Protein 1EDM (pdb70)

Solvent-accessible surface area: 4899 Å² total; per-residue (Å²): 130,29,40,59,52,20,129,91,123,29,15,85,78,68,18,38,25,37,10,33,95,115,48,48,53,27,162,24,34,206,67,88,59,31,115,38,0,81,153,200,63,46,87,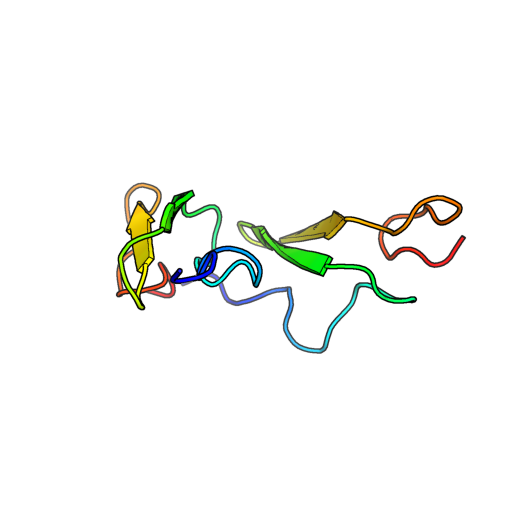54,19,77,90,52,25,8,30,0,51,16,71,41,37,70,90,152,119,48,50,41,30,66,39,47,80,76,34,60,37,142,41,0,41,117

B-factor: mean 28.11, std 18.04, range [7.93, 95.74]

InterPro domains:
  IPR000152 EGF-type aspartate/asparagine hydroxylation site [PS00010] (108-119)
  IPR000294 Gamma-carboxyglutamic acid-rich (GLA) domain [PF00594] (52-92)
  IPR000294 Gamma-carboxyglutamic acid-rich (GLA) domain [PR00001] (51-64)
  IPR000294 Gamma-carboxyglutamic acid-rich (GLA) domain [PR00001] (65-78)
  IPR000294 Gamma-carboxyglutamic acid-rich (GLA) domain [PR00001] (79-93)
  IPR000294 Gamma-carboxyglutamic acid-rich (GLA) domain [PS00011] (63-88)
  IPR000294 Gamma-carboxyglutamic acid-rich (GLA) domain [PS50998] (47-93)
  IPR000294 Gamma-carboxyglutamic acid-rich (GLA) domain [SM00069] (28-92)
  IPR000742 EGF-like domain [PF00008] (97-127)
  IPR000742 EGF-like domain [PS00022] (117-128)
  IPR000742 EGF-like domain [PS01186] (117-128)
  IPR000742 EGF-like domain [PS50026] (93-129)
  IPR000742 EGF-like domain [SM00181] (96-129)
  IPR000742 EGF-like domain [SM00181] (133-171)
  IPR001254 Serine proteases, trypsin domain [PF00089] (227-454)
  IPR001254 Serine proteases, trypsin domain [PS50240] (227-459)
  IPR001254 Serine proteases, trypsin domain [SM00020] (226-454)
  IPR001254 Serine proteases, trypsin domain [cd00190] (227-457)
  IPR001314 Peptidase S1A, chymotrypsin family [PR00722] (253-268)
  IPR001314 Peptidase S1A, chymotrypsin family [PR00722] (311-325)

GO terms:
  GO:0005509 calcium ion binding (F, IDA)
  GO:0005576 extracellular region (C, IDA)
  GO:0004175 endopeptidase activity (F, IDA)
  GO:0031638 zymogen activation (P, IDA)
  GO:0006508 proteolysis (P, IDA)
  GO:0007596 blood coagulation (P, IDA)
  GO:0005576 extracellular region (C, EXP)
  GO:0004252 serine-type endopeptidase activity (F, EXP)
  GO:0007596 blood coagulation (P, IMP)
  GO:0005576 extracellular region (C, TAS)
  GO:0005788 endoplasmic reticulum lumen (C, TAS)
  GO:0005796 Golgi lumen (C, TAS)
  GO:0005886 plasma membrane (C, TAS)
  GO:0005515 protein binding (F, IPI)
  GO:0031012 extracellular matrix (C, HDA)
  GO:0005509 calcium ion binding (F, EXP)
  GO:0046872 metal ion binding (F, EXP)
  GO:0070062 extracellular exosome (C, HDA)
  GO:0016020 membrane (C, IDA)
  GO:0007597 blood coagulation, intrinsic pathway (P, IDA)

Foldseek 3Di:
DADFPCVVNQADDPWDWAGDGVDIATDEPPPADDRRSPD/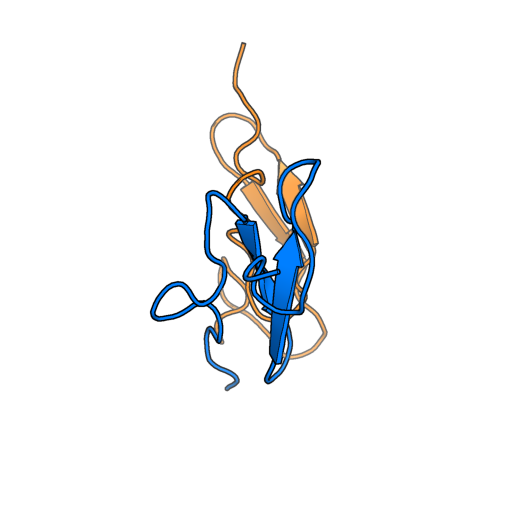DADFPCPVVQAPDPWDWAGDRVDIATHEDPPQDDRRSPD

Sequence (78 aa):
VDGDQCESNPCLNGGSCKDDINSYECWCPFGFEGKNCELVDGDQCESNPCLNGGSCKDDINSYECWCPFGFEGKNCEL

Structure (mmCIF, N/CA/C/O backbone):
data_1EDM
#
_entry.id   1EDM
#
_cell.length_a   40.300
_cell.length_b   40.300
_cell.length_c   98.300
_cell.angle_alpha   90.00
_cell.angle_beta   90.00
_cell.angle_gamma   90.00
#
_symmetry.space_group_name_H-M   'P 43 21 2'
#
loop_
_entity.id
_entity.type
_entity.pdbx_description
1 polymer 'FACTOR IX'
2 non-polymer 'CALCIUM ION'
3 water water
#
loop_
_atom_site.group_PDB
_atom_site.id
_atom_site.type_symbol
_atom_site.label_atom_id
_atom_site.label_alt_id
_atom_site.label_comp_id
_atom_site.label_asym_i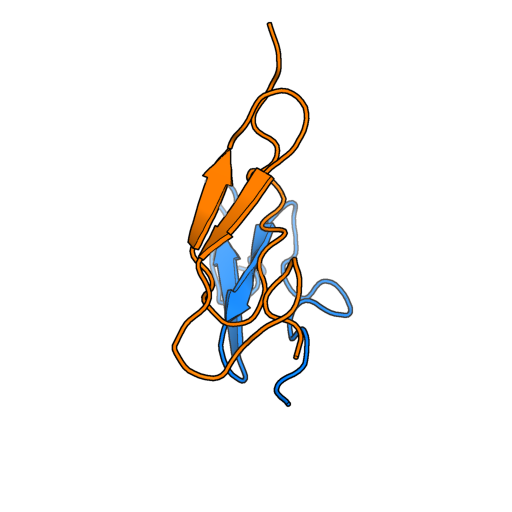d
_atom_site.label_entity_id
_atom_site.label_seq_id
_atom_site.pdbx_PDB_ins_code
_atom_site.Cartn_x
_atom_site.Cartn_y
_atom_site.Cartn_z
_atom_site.occupancy
_atom_site.B_iso_or_equiv
_atom_site.auth_seq_id
_atom_site.auth_comp_id
_atom_site.auth_asym_id
_atom_site.auth_atom_id
_atom_site.pdbx_PDB_model_num
ATOM 1 N N . VAL A 1 1 ? 2.192 -1.936 49.091 1.00 60.53 46 VAL B N 1
ATOM 2 C CA . VAL A 1 1 ? 2.240 -3.425 48.973 1.00 60.00 46 VAL B CA 1
ATOM 3 C C . VAL A 1 1 ? 3.358 -3.952 49.847 1.00 56.53 46 VAL B C 1
ATOM 4 O O . VAL A 1 1 ? 3.327 -3.820 51.065 1.00 44.15 46 VAL B O 1
ATOM 8 N N . ASP A 1 2 ? 4.372 -4.525 49.219 1.00 38.56 47 ASP B N 1
ATOM 9 C CA . ASP A 1 2 ? 5.493 -5.047 49.977 1.00 22.92 47 ASP B CA 1
ATOM 10 C C . ASP A 1 2 ? 6.349 -3.942 50.598 1.00 24.10 47 ASP B C 1
ATOM 11 O O . ASP A 1 2 ? 6.695 -2.942 49.948 1.00 39.31 47 ASP B O 1
ATOM 16 N N . GLY A 1 3 ? 6.708 -4.157 51.859 1.00 22.07 48 GLY B N 1
ATOM 17 C CA . GLY A 1 3 ? 7.533 -3.204 52.579 1.00 21.75 48 GLY B CA 1
ATOM 18 C C . GLY A 1 3 ? 9.032 -3.383 52.357 1.00 17.29 48 GLY B C 1
ATOM 19 O O . GLY A 1 3 ? 9.472 -4.162 51.500 1.00 17.80 48 GLY B O 1
ATOM 20 N N . ASP A 1 4 ? 9.803 -2.622 53.126 1.00 12.89 49 ASP B N 1
ATOM 21 C CA . ASP A 1 4 ? 11.267 -2.578 52.983 1.00 14.04 49 ASP B CA 1
ATOM 22 C C . ASP A 1 4 ? 11.872 -3.529 54.025 1.00 13.48 49 ASP B C 1
ATOM 23 O O . ASP A 1 4 ? 11.955 -3.175 55.204 1.00 18.54 49 ASP B O 1
ATOM 28 N N . GLN A 1 5 ? 12.254 -4.742 53.623 1.00 13.24 50 GLN B N 1
ATOM 29 C CA . GLN A 1 5 ? 12.741 -5.712 54.608 1.00 9.83 50 GLN B CA 1
ATOM 30 C C . GLN A 1 5 ? 14.148 -5.351 55.094 1.00 14.49 50 GLN B C 1
ATOM 31 O O . GLN A 1 5 ? 14.682 -5.978 56.006 1.00 16.45 50 GLN B O 1
ATOM 37 N N . CYS A 1 6 ? 14.729 -4.287 54.527 1.00 13.31 51 CYS B N 1
ATOM 38 C CA . CYS A 1 6 ? 15.971 -3.736 55.069 1.00 11.53 51 CYS B CA 1
ATOM 39 C C . CYS A 1 6 ? 15.747 -2.809 56.241 1.00 13.28 51 CYS B C 1
ATOM 40 O O . CYS A 1 6 ? 16.708 -2.339 56.843 1.00 15.42 51 CYS B O 1
ATOM 43 N N . GLU A 1 7 ? 14.474 -2.569 56.566 1.00 16.75 52 GLU B N 1
ATOM 44 C CA . GLU A 1 7 ? 14.122 -1.876 57.796 1.00 23.17 52 GLU B CA 1
ATOM 45 C C . GLU A 1 7 ? 14.855 -2.564 58.976 1.00 23.63 52 GLU B C 1
ATOM 46 O O . GLU A 1 7 ? 14.899 -3.808 59.086 1.00 17.90 52 GLU B O 1
ATOM 52 N N . SER A 1 8 ? 15.449 -1.743 59.828 1.00 14.83 53 SER B N 1
ATOM 53 C CA . SER A 1 8 ? 16.121 -2.206 61.012 1.00 11.16 53 SER B CA 1
ATOM 54 C C . SER A 1 8 ? 17.495 -2.747 60.701 1.00 14.95 53 SER B C 1
ATOM 55 O O . SER A 1 8 ? 18.172 -3.217 61.598 1.00 13.18 53 SER B O 1
ATOM 58 N N . ASN A 1 9 ? 17.928 -2.643 59.442 1.00 11.63 54 ASN B N 1
ATOM 59 C CA . ASN A 1 9 ? 19.326 -2.896 59.093 1.00 9.99 54 ASN B CA 1
ATOM 60 C C . ASN A 1 9 ? 19.790 -4.317 59.495 1.00 11.54 54 ASN B C 1
ATOM 61 O O . A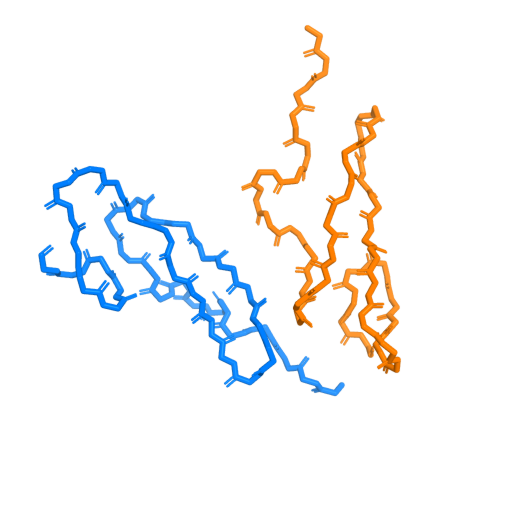SN A 1 9 ? 20.660 -4.491 60.375 1.00 14.25 54 ASN B O 1
ATOM 66 N N . PRO A 1 10 ? 19.243 -5.352 58.854 1.00 11.12 55 PRO B N 1
ATOM 67 C CA . PRO A 1 10 ? 19.585 -6.732 59.233 1.00 12.34 55 PRO B CA 1
ATOM 68 C C . PRO A 1 10 ? 21.015 -7.170 58.895 1.00 16.39 55 PRO B C 1
ATOM 69 O O . PRO A 1 10 ? 21.534 -8.104 59.506 1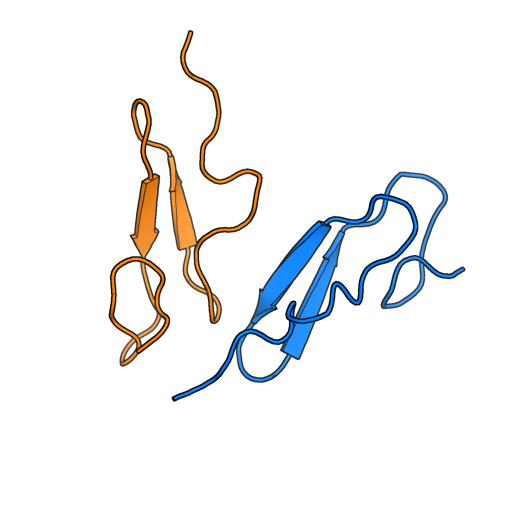.00 15.17 55 PRO B O 1
ATOM 73 N N . CYS A 1 11 ? 21.662 -6.506 57.942 1.00 11.70 56 CYS B N 1
ATOM 74 C CA . CYS A 1 11 ? 23.023 -6.891 57.560 1.00 9.71 56 CYS B CA 1
ATOM 75 C C . CYS A 1 11 ? 24.048 -6.284 58.500 1.00 14.58 56 CYS B C 1
ATOM 76 O O . CYS A 1 11 ? 24.162 -5.053 58.593 1.00 15.79 56 CYS B O 1
ATOM 79 N N . LEU A 1 12 ? 24.826 -7.142 59.161 1.00 11.91 57 LEU B N 1
ATOM 80 C CA . LEU A 1 12 ? 25.816 -6.674 60.121 1.00 11.29 57 LEU B CA 1
ATOM 81 C C . LEU A 1 12 ? 27.133 -6.326 59.489 1.00 12.46 57 LEU B C 1
ATOM 82 O O . LEU A 1 12 ? 27.394 -6.629 58.312 1.00 12.79 57 LEU B O 1
ATOM 87 N N . ASN A 1 13 ? 28.011 -5.767 60.309 1.00 9.11 58 ASN B N 1
ATOM 88 C CA . ASN A 1 13 ? 29.436 -5.738 60.005 1.00 11.14 58 ASN B CA 1
ATOM 89 C C . ASN A 1 13 ? 29.773 -5.030 58.701 1.00 16.05 58 ASN B C 1
ATOM 90 O O . ASN A 1 13 ? 30.623 -5.480 57.945 1.00 14.55 58 ASN B O 1
ATOM 95 N N . GLY A 1 14 ? 29.077 -3.927 58.450 1.00 13.10 59 GLY B N 1
ATOM 96 C CA . GLY A 1 14 ? 29.369 -3.109 57.284 1.00 13.94 59 GLY B CA 1
ATOM 97 C C . GLY A 1 14 ? 28.709 -3.635 56.016 1.00 15.62 59 GLY B C 1
ATOM 98 O O . GLY A 1 14 ? 28.933 -3.083 54.937 1.00 17.05 59 GLY B O 1
ATOM 99 N N . GLY A 1 15 ? 27.905 -4.694 56.122 1.00 13.40 60 GLY B N 1
ATOM 100 C CA . GLY A 1 15 ? 27.204 -5.225 54.954 1.00 12.08 60 GLY B CA 1
ATOM 101 C C . GLY A 1 15 ? 26.162 -4.265 54.390 1.00 14.60 60 GLY B C 1
ATOM 102 O O . GLY A 1 15 ? 25.740 -3.323 55.045 1.00 16.13 60 GLY B O 1
ATOM 103 N N . SER A 1 16 ? 25.757 -4.501 53.156 1.00 9.98 61 SER B N 1
ATOM 104 C CA . SER A 1 16 ? 24.867 -3.613 52.450 1.00 7.93 61 SER B CA 1
ATOM 105 C C . SER A 1 16 ? 23.603 -4.418 52.151 1.00 9.82 61 SER B C 1
ATOM 106 O O . SER A 1 16 ? 23.659 -5.509 51.577 1.00 12.98 61 SER B O 1
ATOM 109 N N . CYS A 1 17 ? 22.459 -3.874 52.538 1.00 9.87 62 CYS B N 1
ATOM 110 C CA . CYS A 1 17 ? 21.206 -4.590 52.399 1.00 8.14 62 CYS B CA 1
ATOM 111 C C . CYS A 1 17 ? 20.520 -4.149 51.099 1.00 11.24 62 CYS B C 1
ATOM 112 O O . CYS A 1 17 ? 20.512 -2.960 50.747 1.00 11.00 62 CYS B O 1
ATOM 115 N N . LYS A 1 18 ? 19.939 -5.112 50.404 1.00 9.76 63 LYS B N 1
ATOM 116 C CA . LYS A 1 18 ? 19.103 -4.841 49.228 1.00 10.60 63 LYS B CA 1
ATOM 117 C C . LYS A 1 18 ? 17.717 -5.412 49.499 1.00 12.72 63 LYS B C 1
ATOM 118 O O . LYS A 1 18 ? 17.590 -6.583 49.871 1.00 14.75 63 LYS B O 1
ATOM 128 N N . ASP A 1 19 ? 16.688 -4.594 49.317 1.00 10.01 64 ASP B N 1
ATOM 129 C CA . ASP A 1 19 ? 15.337 -5.064 49.569 1.00 10.47 64 ASP B CA 1
ATOM 130 C C . ASP A 1 19 ? 14.852 -5.880 48.406 1.00 16.14 64 ASP B C 1
ATOM 131 O O . ASP A 1 19 ? 15.037 -5.488 47.256 1.00 19.66 64 ASP B O 1
ATOM 136 N N . ASP A 1 20 ? 14.209 -6.998 48.680 1.00 16.78 65 ASP B N 1
ATOM 137 C CA . ASP A 1 20 ? 13.614 -7.751 47.604 1.00 13.01 65 ASP B CA 1
ATOM 138 C C . ASP A 1 20 ? 12.122 -7.865 47.913 1.00 20.39 65 ASP B C 1
ATOM 139 O O . ASP A 1 20 ? 11.571 -7.107 48.735 1.00 15.34 65 ASP B O 1
ATOM 147 N N . ILE A 1 21 ? 11.448 -8.766 47.212 1.00 18.76 66 ILE B N 1
ATOM 148 C CA . ILE A 1 21 ? 10.045 -8.959 47.495 1.00 22.69 66 ILE B CA 1
ATOM 149 C C . ILE A 1 21 ? 9.876 -9.893 48.672 1.00 13.03 66 ILE B C 1
ATOM 150 O O . ILE A 1 21 ? 10.227 -11.061 48.602 1.00 20.31 66 ILE B O 1
ATOM 155 N N . ASN A 1 22 ? 9.393 -9.330 49.772 1.00 16.21 67 ASN B N 1
ATOM 156 C CA . ASN A 1 22 ? 9.153 -10.094 50.986 1.00 20.05 67 ASN B CA 1
ATOM 157 C C . ASN A 1 22 ? 10.439 -10.754 51.503 1.00 27.24 67 ASN B C 1
ATOM 158 O O . ASN A 1 22 ? 10.392 -11.823 52.107 1.00 23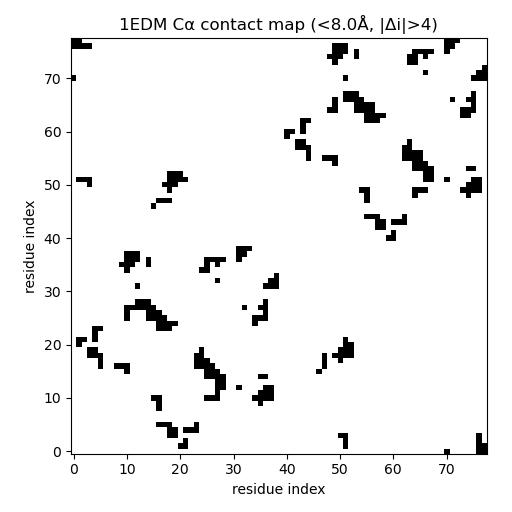.82 67 ASN B O 1
ATOM 163 N N . SER A 1 23 ? 11.587 -10.112 51.276 1.00 16.88 68 SER B N 1
ATOM 164 C CA . SER A 1 23 ? 12.873 -10.685 51.640 1.00 13.87 68 SER B CA 1
ATOM 165 C C . SER A 1 23 ? 13.937 -9.640 51.364 1.00 14.58 68 SER B C 1
ATOM 166 O O . SER A 1 23 ? 13.642 -8.586 50.812 1.00 16.65 68 SER B O 1
ATOM 169 N N . TYR A 1 24 ? 15.163 -9.922 51.790 1.00 16.57 69 TYR B N 1
ATOM 170 C CA . TYR A 1 24 ? 16.279 -9.006 51.572 1.00 16.79 69 TYR B CA 1
ATOM 171 C C . TYR A 1 24 ? 17.535 -9.831 51.289 1.00 15.09 69 TYR B C 1
ATOM 172 O O . TYR A 1 24 ? 17.591 -11.043 51.555 1.00 16.81 69 TYR B O 1
ATOM 181 N N . GLU A 1 25 ? 18.541 -9.180 50.748 1.00 14.19 70 GLU B N 1
ATOM 182 C CA . GLU A 1 25 ? 19.820 -9.831 50.558 1.00 16.05 70 GLU B CA 1
ATOM 183 C C . GLU A 1 25 ? 20.874 -8.948 51.199 1.00 14.58 70 GLU B C 1
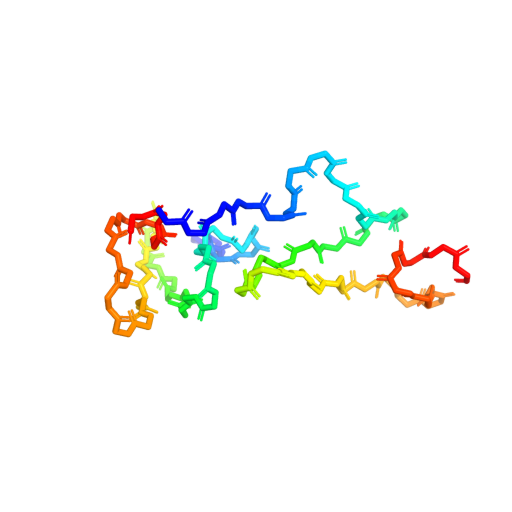ATOM 184 O O . GLU A 1 25 ? 20.794 -7.733 51.075 1.00 13.93 70 GLU B O 1
ATOM 194 N N . CYS A 1 26 ? 21.898 -9.544 51.807 1.00 11.23 71 CYS B N 1
ATOM 195 C CA . CYS A 1 26 ? 23.055 -8.760 52.245 1.00 9.79 71 CYS B CA 1
ATOM 196 C C . CYS A 1 26 ? 24.247 -9.007 51.342 1.00 13.55 71 CYS B C 1
ATOM 197 O O . CYS A 1 26 ? 24.580 -10.151 51.046 1.00 16.49 71 CYS B O 1
ATOM 200 N N . TRP A 1 27 ? 24.940 -7.940 50.980 1.00 10.61 72 TRP B N 1
ATOM 201 C CA . TRP A 1 27 ? 26.306 -8.074 50.532 1.00 10.66 72 TRP B CA 1
ATOM 202 C C . TRP A 1 27 ? 27.175 -7.901 51.766 1.00 13.10 72 TRP B C 1
ATOM 203 O O . TRP A 1 27 ? 26.938 -6.993 52.534 1.00 12.28 72 TRP B O 1
ATOM 214 N N . CYS A 1 28 ? 28.188 -8.754 51.941 1.00 12.13 73 CYS B N 1
ATOM 215 C CA . CYS A 1 28 ? 29.035 -8.685 53.138 1.00 9.80 73 CYS B CA 1
ATOM 216 C C . CYS A 1 28 ? 30.439 -8.398 52.691 1.00 13.48 73 CYS B C 1
ATOM 217 O O . CYS A 1 28 ? 30.862 -8.901 51.652 1.00 13.05 73 CYS B O 1
ATOM 220 N N . PRO A 1 29 ? 31.215 -7.664 53.503 1.00 12.30 74 PRO B N 1
ATOM 221 C CA . PRO A 1 29 ? 32.631 -7.398 53.249 1.00 13.39 74 PRO B CA 1
ATOM 222 C C . PRO A 1 29 ? 33.403 -8.695 53.164 1.00 14.27 74 PRO B C 1
ATOM 223 O O . PRO A 1 29 ? 33.012 -9.737 53.738 1.00 13.62 74 PRO B O 1
ATOM 227 N N . PHE A 1 30 ? 34.539 -8.622 52.488 1.00 14.21 75 PHE B N 1
ATOM 228 C CA . PHE A 1 30 ? 35.405 -9.788 52.403 1.00 16.10 75 PHE B CA 1
ATOM 229 C C . PHE A 1 30 ? 35.695 -10.338 53.809 1.00 18.56 75 PHE B C 1
ATOM 230 O O . PHE A 1 30 ? 36.099 -9.606 54.706 1.00 21.33 75 PHE B O 1
ATOM 238 N N . GLY A 1 31 ? 35.529 -11.633 53.987 1.00 16.22 76 GLY B N 1
ATOM 239 C CA . GLY A 1 31 ? 35.874 -12.201 55.270 1.00 21.12 76 GLY B CA 1
ATOM 240 C C . GLY A 1 31 ? 34.630 -12.480 56.094 1.00 32.50 76 GLY B C 1
ATOM 241 O O . GLY A 1 31 ? 34.684 -13.224 57.086 1.00 24.70 76 GLY B O 1
ATOM 242 N N . PHE A 1 32 ? 33.500 -11.906 55.687 1.00 18.85 77 PHE B N 1
ATOM 243 C CA . PHE A 1 32 ? 32.251 -12.160 56.402 1.00 14.22 77 PHE B CA 1
ATOM 244 C C . PHE A 1 32 ? 31.293 -12.949 55.546 1.00 14.28 77 PHE B C 1
ATOM 245 O O . PHE A 1 32 ? 31.305 -12.837 54.329 1.00 18.46 77 PHE B O 1
ATOM 253 N N . GLU A 1 33 ? 30.454 -13.742 56.192 1.00 15.02 78 GLU B N 1
ATOM 254 C CA . GLU A 1 33 ? 29.455 -14.530 55.486 1.00 19.57 78 GLU B CA 1
ATOM 255 C C . GLU A 1 33 ? 28.297 -14.804 56.433 1.00 15.07 78 GLU B C 1
ATOM 256 O O . GLU A 1 33 ? 28.181 -14.184 57.483 1.00 14.63 78 GLU B O 1
ATOM 266 N N . GLY A 1 34 ? 27.429 -15.725 56.047 1.00 16.22 79 GLY B N 1
ATOM 267 C CA . GLY A 1 34 ? 26.131 -15.809 56.680 1.00 17.66 79 GLY B CA 1
ATOM 268 C C . GLY A 1 34 ? 25.123 -14.902 56.010 1.00 16.65 79 GLY B C 1
ATOM 269 O O . GLY A 1 34 ? 25.490 -13.967 55.280 1.00 15.07 79 GLY B O 1
ATOM 270 N N . LYS A 1 35 ? 23.851 -15.179 56.278 1.00 14.95 80 LYS B N 1
ATOM 271 C CA . LYS A 1 35 ? 22.741 -14.422 55.709 1.00 12.64 80 LYS B CA 1
ATOM 272 C C . LYS A 1 35 ? 22.894 -12.939 56.041 1.00 15.55 80 LYS B C 1
ATOM 273 O O . LYS A 1 35 ? 22.599 -12.071 55.225 1.00 16.43 80 LYS B O 1
ATOM 279 N N . ASN A 1 36 ? 23.372 -12.659 57.250 1.00 15.86 81 ASN B N 1
ATOM 280 C CA . ASN A 1 36 ? 23.418 -11.294 57.773 1.00 11.88 81 ASN B CA 1
ATOM 281 C C . ASN A 1 36 ? 24.850 -10.849 58.071 1.00 11.17 81 ASN B C 1
ATOM 282 O O . ASN A 1 36 ? 25.071 -9.914 58.820 1.00 12.72 81 ASN B O 1
ATOM 287 N N . CYS A 1 37 ? 25.815 -11.472 57.401 1.00 11.20 82 CYS B N 1
ATOM 288 C CA . CYS A 1 37 ? 27.227 -11.140 57.597 1.00 10.97 82 CYS B CA 1
ATOM 289 C C . CYS A 1 37 ? 27.654 -11.384 59.040 1.00 11.55 82 CYS B C 1
ATOM 290 O O . CYS A 1 37 ? 28.523 -10.674 59.542 1.00 11.49 82 CYS B O 1
ATOM 293 N N . GLU A 1 38 ? 27.021 -12.361 59.683 1.00 12.13 83 GLU B N 1
ATOM 294 C CA . GLU A 1 38 ? 27.270 -12.610 61.111 1.00 18.01 83 GLU B CA 1
ATOM 295 C C . GLU A 1 38 ? 28.286 -13.708 61.400 1.00 19.79 83 GLU B C 1
ATOM 296 O O . GLU A 1 38 ? 28.695 -13.898 62.546 1.00 18.37 83 GLU B O 1
ATOM 302 N N . LEU A 1 39 ? 28.742 -14.373 60.348 1.00 13.51 84 LEU B N 1
ATOM 303 C CA . LEU A 1 39 ? 29.689 -15.464 60.468 1.00 12.23 84 LEU B CA 1
ATOM 304 C C . LEU A 1 39 ? 31.018 -15.156 59.771 1.00 17.47 84 LEU B C 1
ATOM 305 O O . LEU A 1 39 ? 31.127 -14.202 58.973 1.00 17.71 84 LEU B O 1
ATOM 311 N N . VAL B 1 1 ? 34.043 13.554 39.762 1.00 13.62 46 VAL C N 1
ATOM 312 C CA . VAL B 1 1 ? 32.706 13.805 39.186 1.00 12.81 46 VAL C CA 1
ATOM 313 C C . VAL B 1 1 ? 31.667 13.096 40.043 1.00 14.88 46 VAL C C 1
ATOM 314 O O . VAL B 1 1 ? 31.997 12.365 40.975 1.00 17.48 46 VAL C O 1
ATOM 318 N N . ASP B 1 2 ? 30.408 13.308 39.697 1.00 12.56 47 ASP C N 1
ATOM 319 C CA . ASP B 1 2 ? 29.283 12.762 40.443 1.00 13.17 47 ASP C CA 1
ATOM 320 C C . ASP B 1 2 ? 29.499 11.282 40.751 1.00 14.84 47 ASP C C 1
ATOM 321 O O . ASP B 1 2 ? 29.993 10.540 39.895 1.00 13.39 47 ASP C O 1
ATOM 326 N N . GLY B 1 3 ? 29.129 10.869 41.966 1.00 14.74 48 GLY C N 1
ATOM 327 C CA . GLY B 1 3 ? 29.245 9.466 42.336 1.00 14.72 48 GLY C CA 1
ATOM 328 C C . GLY B 1 3 ? 28.034 8.653 41.929 1.00 11.93 48 GLY C C 1
ATOM 329 O O . GLY B 1 3 ? 27.191 9.088 41.123 1.00 14.14 48 GLY C O 1
ATOM 330 N N . ASP B 1 4 ? 27.927 7.467 42.493 1.00 11.55 49 ASP C N 1
ATOM 331 C CA . ASP B 1 4 ? 26.884 6.511 42.119 1.00 12.62 49 ASP C CA 1
ATOM 332 C C . ASP B 1 4 ? 25.732 6.550 43.128 1.00 14.22 49 ASP C C 1
ATOM 333 O O . ASP B 1 4 ? 25.844 5.991 44.237 1.00 15.50 49 ASP C O 1
ATOM 338 N N . GLN B 1 5 ? 24.638 7.214 42.775 1.00 11.09 50 GLN C N 1
ATOM 339 C CA . GLN B 1 5 ? 23.492 7.293 43.688 1.00 16.10 50 GLN C CA 1
ATOM 340 C C . GLN B 1 5 ? 22.719 5.976 43.900 1.00 16.18 50 GLN C C 1
ATOM 341 O O . GLN B 1 5 ? 21.797 5.916 44.694 1.00 16.14 50 GLN C O 1
ATOM 347 N N . CYS B 1 6 ? 23.109 4.926 43.190 1.00 11.08 51 CYS C N 1
ATOM 348 C CA . CYS B 1 6 ? 22.527 3.597 43.393 1.00 10.93 51 CYS C CA 1
ATOM 349 C C . CYS B 1 6 ? 23.238 2.758 44.449 1.00 11.24 51 CYS C C 1
ATOM 350 O O . CYS B 1 6 ? 22.791 1.650 44.756 1.00 14.55 51 CYS C O 1
ATOM 353 N N . GLU B 1 7 ? 24.364 3.249 44.956 1.00 12.91 52 GLU C N 1
ATOM 354 C CA . GLU B 1 7 ? 25.188 2.455 45.857 1.00 15.39 52 GLU C CA 1
ATOM 355 C C . GLU B 1 7 ? 24.461 2.070 47.145 1.00 15.18 52 GLU C C 1
ATOM 356 O O . GLU B 1 7 ? 24.762 1.049 47.754 1.00 22.02 52 GLU C O 1
ATOM 366 N N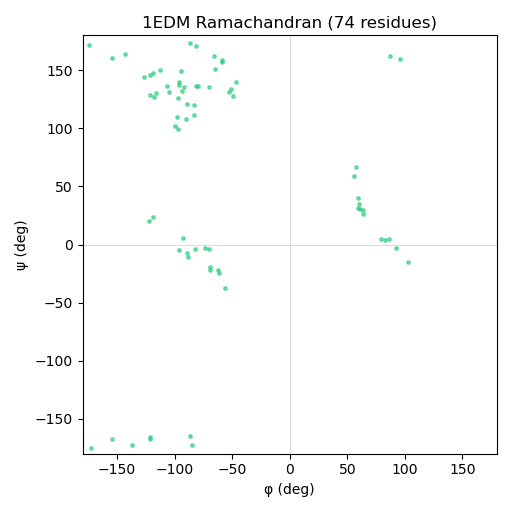 . SER B 1 8 ? 23.461 2.852 47.518 1.00 14.70 53 SER C N 1
ATOM 367 C CA . SER B 1 8 ? 22.719 2.589 48.739 1.00 16.27 53 SER C CA 1
ATOM 368 C C . SER B 1 8 ? 21.494 1.726 48.478 1.00 20.17 53 SER C C 1
ATOM 369 O O . SER B 1 8 ? 20.674 1.523 49.372 1.00 22.49 53 SER C O 1
ATOM 372 N N . ASN B 1 9 ? 21.333 1.257 47.254 1.00 13.52 54 ASN C N 1
ATOM 373 C CA . ASN B 1 9 ? 20.179 0.427 46.905 1.00 15.60 54 ASN C CA 1
ATOM 374 C C . ASN B 1 9 ? 18.878 1.119 47.219 1.00 15.44 54 ASN C C 1
ATOM 375 O O . ASN B 1 9 ? 18.034 0.583 47.933 1.00 18.28 54 ASN C O 1
ATOM 380 N N . PRO B 1 10 ? 18.657 2.297 46.621 1.00 12.97 55 PRO C N 1
ATOM 381 C CA . PRO B 1 10 ? 17.453 3.075 46.912 1.00 8.88 55 PRO C CA 1
ATOM 382 C C . PRO B 1 10 ? 16.175 2.455 46.383 1.00 17.48 55 PRO C C 1
ATOM 383 O O . PRO B 1 10 ? 15.087 2.809 46.840 1.00 20.26 55 PRO C O 1
ATOM 387 N N . CYS B 1 11 ? 16.281 1.545 45.418 1.00 11.75 56 CYS C N 1
ATOM 388 C CA . CYS B 1 11 ? 15.077 1.007 44.776 1.00 11.90 56 CYS C CA 1
ATOM 389 C C . CYS B 1 11 ? 14.626 -0.196 45.542 1.00 17.51 56 CYS C C 1
ATOM 390 O O . CYS B 1 11 ? 15.382 -1.143 45.683 1.00 22.21 56 CYS C O 1
ATOM 393 N N . LEU B 1 12 ? 13.405 -0.160 46.058 1.00 14.60 57 LEU C N 1
ATOM 394 C CA . LEU B 1 12 ? 12.915 -1.294 46.824 1.00 11.42 57 LEU C CA 1
ATOM 395 C C . LEU B 1 12 ? 12.401 -2.408 45.898 1.00 17.25 57 LEU C C 1
ATOM 396 O O . LEU B 1 12 ? 12.276 -2.236 44.661 1.00 17.33 57 LEU C O 1
ATOM 401 N N . ASN B 1 13 ? 12.109 -3.558 46.500 1.00 16.58 58 ASN C N 1
ATOM 402 C CA . ASN B 1 13 ? 11.241 -4.593 45.929 1.00 16.89 58 ASN C CA 1
ATOM 403 C C . ASN B 1 13 ? 11.751 -5.149 44.609 1.00 25.59 58 ASN C C 1
ATOM 404 O O . ASN B 1 13 ? 10.971 -5.560 43.756 1.00 21.51 58 ASN C O 1
ATOM 409 N N . GLY B 1 14 ? 13.071 -5.244 44.489 1.00 21.20 59 GLY C N 1
ATOM 410 C CA . GLY B 1 14 ? 13.630 -5.831 43.291 1.00 22.29 59 GLY C CA 1
ATOM 411 C C . GLY B 1 14 ? 13.809 -4.828 42.164 1.00 17.03 59 GLY C C 1
ATOM 412 O O . GLY B 1 14 ? 14.182 -5.201 41.064 1.00 24.22 59 GLY C O 1
ATOM 413 N N . GLY B 1 15 ? 13.536 -3.556 42.415 1.00 15.96 60 GLY C N 1
ATOM 414 C CA . GLY B 1 15 ? 13.659 -2.564 41.350 1.00 15.21 60 GLY C CA 1
ATOM 415 C C . GLY B 1 15 ? 15.108 -2.420 40.897 1.00 17.77 60 GLY C C 1
ATOM 416 O O . GLY B 1 15 ? 16.045 -2.624 41.675 1.00 22.39 60 GLY C O 1
ATOM 417 N N . SER B 1 16 ? 15.296 -2.062 39.632 1.00 16.33 61 SER C N 1
ATOM 418 C CA . SER B 1 16 ? 16.635 -1.918 39.077 1.00 16.64 61 SER C CA 1
ATOM 419 C C . SER B 1 16 ? 17.009 -0.441 39.133 1.00 14.99 61 SER C C 1
ATOM 420 O O . SER B 1 16 ? 16.263 0.414 38.675 1.00 18.15 61 SER C O 1
ATOM 423 N N . CYS B 1 17 ? 18.145 -0.141 39.743 1.00 15.67 62 CYS C N 1
ATOM 424 C CA . CYS B 1 17 ? 18.537 1.240 39.914 1.00 15.74 62 CYS C CA 1
ATOM 425 C C . CYS B 1 17 ? 19.440 1.631 38.751 1.00 11.56 62 CYS C C 1
ATOM 426 O O . CYS B 1 17 ? 20.346 0.889 38.386 1.00 13.61 62 CYS C O 1
ATOM 429 N N . LYS B 1 18 ? 19.138 2.776 38.155 1.00 11.44 63 LYS C N 1
ATOM 430 C CA . LYS B 1 18 ? 20.036 3.387 37.192 1.00 14.05 63 LYS C CA 1
ATOM 431 C C . LYS B 1 18 ? 20.543 4.738 37.714 1.00 13.53 63 LYS C C 1
ATOM 432 O O . LYS B 1 18 ? 19.772 5.625 38.156 1.00 11.82 63 LYS C O 1
ATOM 443 N N . ASP B 1 19 ? 21.863 4.902 37.653 1.00 13.67 64 ASP C N 1
ATOM 444 C CA . ASP B 1 19 ? 22.466 6.118 38.196 1.00 10.28 64 ASP C CA 1
ATOM 445 C C . ASP B 1 19 ? 22.364 7.245 37.197 1.00 13.94 64 ASP C C 1
ATOM 446 O O . ASP B 1 19 ? 22.661 7.065 36.006 1.00 14.06 64 ASP C O 1
ATOM 451 N N . ASP B 1 20 ? 21.999 8.420 37.700 1.00 14.61 65 ASP C N 1
ATOM 452 C CA . ASP B 1 20 ? 21.989 9.624 36.887 1.00 12.50 65 ASP C CA 1
ATOM 453 C C . ASP B 1 20 ? 22.903 10.638 37.534 1.00 13.81 65 ASP C C 1
ATOM 454 O O . ASP B 1 20 ? 23.769 10.296 38.341 1.00 12.61 65 ASP C O 1
ATOM 459 N N . ILE B 1 21 ? 22.813 11.878 37.074 1.00 19.70 66 ILE C N 1
ATOM 460 C CA . ILE B 1 21 ? 23.718 12.891 37.575 1.00 15.86 66 ILE C CA 1
ATOM 461 C C . ILE B 1 21 ? 23.011 13.486 38.776 1.00 21.39 66 ILE C C 1
ATOM 462 O O . ILE B 1 21 ? 21.950 14.080 38.640 1.00 22.59 66 ILE C O 1
ATOM 467 N N . ASN B 1 22 ? 23.529 13.172 39.960 1.00 18.33 67 ASN C N 1
ATOM 468 C CA . ASN B 1 22 ? 22.995 13.653 41.234 1.00 16.37 67 ASN C CA 1
ATOM 469 C C . ASN B 1 22 ? 21.571 13.160 41.499 1.00 29.30 67 ASN C C 1
ATOM 470 O O . ASN B 1 22 ? 20.785 13.804 42.194 1.00 25.12 67 ASN C O 1
ATOM 475 N N . SER B 1 23 ? 21.256 11.985 40.970 1.00 14.78 68 SER C N 1
ATOM 476 C CA . SER B 1 23 ? 19.960 11.398 41.197 1.00 19.09 68 SER C CA 1
ATOM 477 C C . SER B 1 23 ? 20.001 10.003 40.605 1.00 15.16 68 SER C C 1
ATOM 478 O O . SER B 1 23 ? 21.047 9.551 40.162 1.00 17.57 68 SER C O 1
ATOM 481 N N . TYR B 1 24 ? 18.869 9.318 40.623 1.00 18.37 69 TYR C N 1
ATOM 482 C CA . TYR B 1 24 ? 18.818 7.937 40.159 1.00 16.66 69 TYR C CA 1
ATOM 483 C C . TYR B 1 24 ? 17.386 7.695 39.706 1.00 20.54 69 TYR C C 1
ATOM 484 O O . TYR B 1 24 ? 16.485 8.458 40.045 1.00 18.18 69 TYR C O 1
ATOM 493 N N . GLU B 1 25 ? 17.198 6.664 38.898 1.00 16.06 70 GLU C N 1
ATOM 494 C CA . GLU B 1 25 ? 15.873 6.206 38.536 1.00 20.63 70 GLU C CA 1
ATOM 495 C C . GLU B 1 25 ? 15.762 4.759 38.961 1.00 15.73 70 GLU C C 1
ATOM 496 O O . GLU B 1 25 ? 16.732 4.003 38.889 1.00 18.03 70 GLU C O 1
ATOM 507 N N . CYS B 1 26 ? 14.561 4.368 39.371 1.00 13.72 71 CYS C N 1
ATOM 508 C CA . CYS B 1 26 ? 14.255 2.973 39.617 1.00 16.58 71 CYS C CA 1
ATOM 509 C C . CYS B 1 26 ? 13.400 2.437 38.492 1.00 23.68 71 CYS C C 1
ATOM 510 O O . CYS B 1 26 ? 12.379 3.044 38.140 1.00 23.02 71 CYS C O 1
ATOM 513 N N . TRP B 1 27 ? 13.806 1.287 37.963 1.00 20.34 72 TRP C N 1
ATOM 514 C CA . TRP B 1 27 ? 12.935 0.473 37.119 1.00 21.54 72 TRP C CA 1
ATOM 515 C C . TRP B 1 27 ? 12.314 -0.644 37.944 1.00 19.87 72 TRP C C 1
ATOM 516 O O . TRP B 1 27 ? 13.001 -1.574 38.340 1.00 22.48 72 TRP C O 1
ATOM 536 N N . CYS B 1 28 ? 11.008 -0.539 38.184 1.00 25.90 73 CYS C N 1
ATOM 537 C CA . CYS B 1 28 ? 10.295 -1.392 39.139 1.00 17.44 73 CYS C CA 1
ATOM 538 C C . CYS B 1 28 ? 9.704 -2.562 38.394 1.00 22.73 73 CYS C C 1
ATOM 539 O O . CYS B 1 28 ? 9.287 -2.425 37.249 1.00 30.87 73 CYS C O 1
ATOM 542 N N . PRO B 1 29 ? 9.578 -3.712 39.061 1.00 27.15 74 PRO C N 1
ATOM 543 C CA . PRO B 1 29 ? 8.823 -4.848 38.506 1.00 30.10 74 PRO C CA 1
ATOM 544 C C . PRO B 1 29 ? 7.383 -4.424 38.245 1.00 54.42 74 PRO C C 1
ATOM 545 O O . PRO B 1 29 ? 6.913 -3.440 38.822 1.00 68.95 74 PRO C O 1
ATOM 549 N N . PHE B 1 30 ? 6.684 -5.146 37.373 1.00 64.83 75 PHE C N 1
ATOM 550 C CA . PHE B 1 30 ? 5.285 -4.814 37.113 1.00 54.77 75 PHE C CA 1
ATOM 551 C C . PHE B 1 30 ? 4.552 -4.668 38.433 1.00 57.94 75 PHE C C 1
ATOM 552 O O . PHE B 1 30 ? 4.602 -5.571 39.279 1.00 48.39 75 PHE C O 1
ATOM 567 N N . GLY B 1 31 ? 3.866 -3.537 38.591 1.00 60.74 76 GLY C N 1
ATOM 568 C CA . GLY B 1 31 ? 2.823 -3.429 39.591 1.00 69.46 76 GLY C CA 1
ATOM 569 C C . GLY B 1 31 ? 3.376 -2.892 40.888 1.00 52.74 76 GLY C C 1
ATOM 570 O O . GLY B 1 31 ? 2.644 -2.665 41.850 1.00 64.31 76 GLY C O 1
ATOM 571 N N . PHE B 1 32 ? 4.685 -2.673 40.906 1.00 32.50 77 PHE C N 1
ATOM 572 C CA . PHE B 1 32 ? 5.268 -1.708 41.818 1.00 28.34 77 PHE C CA 1
ATOM 573 C C . PHE B 1 32 ? 5.495 -0.355 41.175 1.00 21.64 77 PHE C C 1
ATOM 574 O O . PHE B 1 32 ? 5.991 -0.244 40.057 1.00 43.28 77 PHE C O 1
ATOM 582 N N . GLU B 1 33 ? 5.159 0.683 41.918 1.00 33.72 78 GLU C N 1
ATOM 583 C CA . GLU B 1 33 ? 5.336 2.034 41.436 1.00 32.90 78 GLU C CA 1
ATOM 584 C C . GLU B 1 33 ? 5.904 2.895 42.532 1.00 28.40 78 GLU C C 1
ATOM 585 O O . GLU B 1 33 ? 6.158 2.435 43.646 1.00 31.43 78 GLU C O 1
ATOM 595 N N . GLY B 1 34 ? 5.954 4.185 42.248 1.00 26.38 79 GLY C N 1
ATOM 596 C CA . GLY B 1 34 ? 6.587 5.117 43.155 1.00 27.42 79 GLY C CA 1
ATOM 597 C C . GLY B 1 34 ? 7.998 5.336 42.687 1.00 26.99 79 GLY C C 1
ATOM 598 O O . GLY B 1 34 ? 8.532 4.509 41.951 1.00 33.47 79 GLY C O 1
ATOM 599 N N . LYS B 1 35 ? 8.618 6.429 43.099 1.00 25.61 80 LYS C N 1
ATOM 600 C CA . LYS B 1 35 ? 9.974 6.663 42.654 1.00 32.67 80 LYS C CA 1
ATOM 601 C C . LYS B 1 35 ? 10.963 5.575 43.112 1.00 39.30 80 LYS C C 1
ATOM 602 O O . LYS B 1 35 ? 12.009 5.412 42.475 1.00 31.68 80 LYS C O 1
ATOM 608 N N . ASN B 1 36 ? 10.633 4.822 44.178 1.00 19.63 81 ASN C N 1
ATOM 609 C CA . ASN B 1 36 ? 11.550 3.791 44.718 1.00 21.81 81 ASN C CA 1
ATOM 610 C C . ASN B 1 36 ? 10.907 2.426 44.729 1.00 20.71 81 ASN C C 1
ATOM 611 O O . ASN B 1 36 ? 11.309 1.556 45.493 1.00 19.75 81 ASN C O 1
ATOM 616 N N . CYS B 1 37 ? 9.874 2.255 43.918 1.00 17.27 82 CYS C N 1
ATOM 617 C CA . CYS B 1 37 ? 9.118 1.004 43.850 1.00 15.32 82 CYS C CA 1
ATOM 618 C C . CYS B 1 37 ? 8.403 0.653 45.149 1.00 12.86 82 CYS C C 1
ATOM 619 O O . CYS B 1 37 ? 8.161 -0.519 45.419 1.00 19.73 82 CYS C O 1
ATOM 622 N N . GLU B 1 38 ? 8.067 1.655 45.952 1.00 23.72 83 GLU C N 1
ATOM 623 C CA . GLU B 1 38 ? 7.538 1.363 47.282 1.00 21.74 83 GLU C CA 1
ATOM 624 C C . GLU B 1 38 ? 6.020 1.201 47.272 1.00 40.08 83 GLU C C 1
ATOM 625 O O . GLU B 1 38 ? 5.447 0.747 48.265 1.00 38.15 83 GLU C O 1
ATOM 635 N N . LEU B 1 39 ? 5.381 1.552 46.153 1.00 25.79 84 LEU C N 1
ATOM 636 C CA . LEU B 1 39 ? 3.942 1.311 45.981 1.00 35.10 84 LEU C CA 1
ATOM 637 C C . LEU B 1 39 ? 3.583 0.111 45.104 1.00 43.55 84 LEU C C 1
ATOM 638 O O . LEU B 1 39 ? 4.257 -0.128 44.082 1.00 56.65 84 LEU C O 1
#

Organism: Homo sapiens (NCBI:txid9606)

Radius of gyration: 13.23 Å; Cα contacts (8 Å, |Δi|>4): 170; chains: 2; bounding box: 34×30×24 Å

Nearest PDB structures (foldseek):
  1edm-assembly1_C  TM=1.026E+00  e=4.310E-08  Homo sapiens
  1edm-assembly1_B  TM=1.001E+00  e=1.048E-07  Homo sapiens
  5vyg-assembly2_A  TM=9.862E-01  e=1.809E-07  Homo sapiens
  7alj-assembly1_A  TM=9.728E-01  e=3.254E-05  Drosophila melanogaster
  4cud-assembly1_A  TM=9.618E-01  e=3.994E-05  Homo sapiens

Secondary structure (DSSP, 8-state):
----TTTT----TT-EEEEETTEEEEE--TT--STTS--/----TTTT----TTPEEEE-SS-EEEEPPTT--STTS--